Protein AF-A0A0K2YF51-F1 (afdb_monomer)

Structure (mmCIF, N/CA/C/O backbone):
data_AF-A0A0K2YF51-F1
#
_entry.id   AF-A0A0K2YF51-F1
#
loop_
_atom_site.group_PDB
_atom_site.id
_atom_site.type_symbol
_atom_site.label_atom_id
_atom_site.label_alt_id
_atom_site.label_comp_id
_atom_site.label_asym_id
_atom_site.label_entity_id
_atom_site.label_seq_id
_atom_site.pdbx_PDB_ins_code
_atom_site.Cartn_x
_atom_site.Cartn_y
_atom_site.Cartn_z
_atom_site.occupancy
_atom_site.B_iso_or_equiv
_atom_site.auth_seq_id
_atom_site.auth_comp_id
_atom_site.auth_asym_id
_atom_site.auth_atom_id
_atom_site.pdbx_PDB_model_num
ATOM 1 N N . MET A 1 1 ? -9.826 -0.768 -0.606 1.00 80.94 1 MET A N 1
ATOM 2 C CA . MET A 1 1 ? -9.644 0.235 -1.679 1.00 80.94 1 MET A CA 1
ATOM 3 C C . MET A 1 1 ? -8.665 -0.303 -2.716 1.00 80.94 1 MET A C 1
ATOM 5 O O . MET A 1 1 ? -7.672 -0.898 -2.317 1.00 80.94 1 MET A O 1
ATOM 9 N N . LYS A 1 2 ? -8.928 -0.135 -4.020 1.00 75.88 2 LYS A N 1
ATOM 10 C CA . LYS A 1 2 ? -8.015 -0.576 -5.091 1.00 75.88 2 LYS A CA 1
ATOM 11 C C . LYS A 1 2 ? -7.390 0.637 -5.778 1.00 75.88 2 LYS A C 1
ATOM 13 O O . LYS A 1 2 ? -8.117 1.506 -6.241 1.00 75.88 2 LYS A O 1
ATOM 18 N N . LEU A 1 3 ? -6.064 0.663 -5.849 1.00 76.50 3 LEU A N 1
ATOM 19 C CA . LEU A 1 3 ? -5.266 1.708 -6.479 1.00 76.50 3 LEU A CA 1
ATOM 20 C C . LEU A 1 3 ? -4.456 1.104 -7.631 1.00 76.50 3 LEU A C 1
ATOM 22 O O . LEU A 1 3 ? -3.898 0.014 -7.500 1.00 76.50 3 LEU A O 1
ATOM 26 N N . ARG A 1 4 ? -4.389 1.803 -8.767 1.00 76.62 4 ARG A N 1
ATOM 27 C CA . ARG A 1 4 ? -3.596 1.373 -9.929 1.00 76.62 4 ARG A CA 1
ATOM 28 C C . ARG A 1 4 ? -2.306 2.169 -9.994 1.00 76.62 4 ARG A C 1
ATOM 30 O O . ARG A 1 4 ? -2.360 3.388 -10.117 1.00 76.62 4 ARG A O 1
ATOM 37 N N . PHE A 1 5 ? -1.161 1.492 -9.960 1.00 73.62 5 PHE A N 1
ATOM 38 C CA . PHE A 1 5 ? 0.133 2.161 -9.838 1.00 73.62 5 PHE A CA 1
ATOM 39 C C . PHE A 1 5 ? 0.422 3.117 -11.000 1.00 73.62 5 PHE A C 1
ATOM 41 O O . PHE A 1 5 ? 0.789 4.261 -10.762 1.00 73.62 5 PHE A O 1
ATOM 48 N N . ASN A 1 6 ? 0.126 2.709 -12.237 1.00 66.69 6 ASN A N 1
ATOM 49 C CA . ASN A 1 6 ? 0.286 3.566 -13.418 1.00 66.69 6 ASN A CA 1
ATOM 50 C C . ASN A 1 6 ? -0.578 4.848 -13.375 1.00 66.69 6 ASN A C 1
ATOM 52 O O . ASN A 1 6 ? -0.274 5.824 -14.044 1.00 66.69 6 ASN A O 1
ATOM 56 N N . GLN A 1 7 ? -1.660 4.874 -12.587 1.00 66.12 7 GLN A N 1
ATOM 57 C CA . GLN A 1 7 ? -2.448 6.095 -12.379 1.00 66.12 7 GLN A CA 1
ATOM 58 C C . GLN A 1 7 ? -1.861 6.958 -11.254 1.00 66.12 7 GLN A C 1
ATOM 60 O O . GLN A 1 7 ? -1.898 8.182 -11.341 1.00 66.12 7 GLN A O 1
ATOM 65 N N . LEU A 1 8 ? -1.280 6.327 -10.226 1.00 66.06 8 LEU A N 1
ATOM 66 C CA . LEU A 1 8 ? -0.598 6.997 -9.111 1.00 66.06 8 LEU A CA 1
ATOM 67 C C . LEU A 1 8 ? 0.690 7.697 -9.550 1.00 66.06 8 LEU A C 1
ATOM 69 O O . LEU A 1 8 ? 0.977 8.790 -9.066 1.00 66.06 8 LEU A O 1
ATOM 73 N N . SER A 1 9 ? 1.432 7.095 -10.480 1.00 62.66 9 SER A N 1
ATOM 74 C CA . SE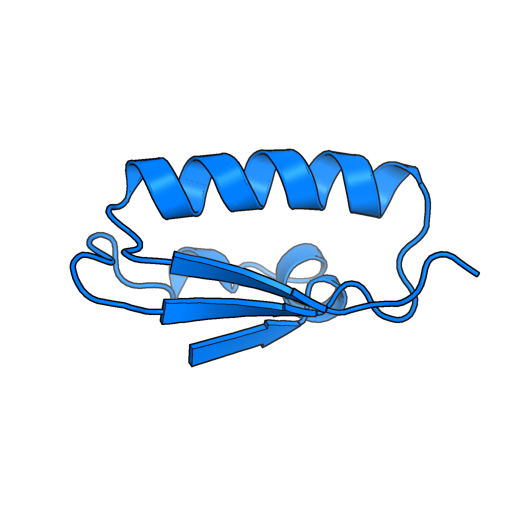R A 1 9 ? 2.689 7.636 -11.000 1.00 62.66 9 SER A CA 1
ATOM 75 C C . SER A 1 9 ? 2.500 8.811 -11.964 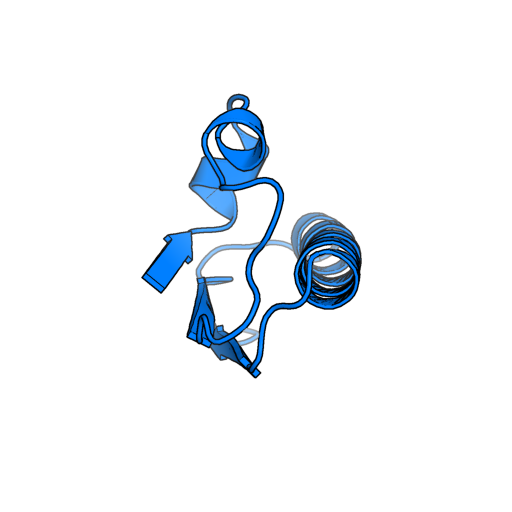1.00 62.66 9 SER A C 1
ATOM 77 O O . SER A 1 9 ? 3.423 9.604 -12.132 1.00 62.66 9 SER A O 1
ATOM 79 N N . GLN A 1 10 ? 1.325 8.950 -12.589 1.00 57.75 10 GLN A N 1
ATOM 80 C CA . GLN A 1 10 ? 1.127 9.917 -13.670 1.00 57.75 10 GLN A CA 1
ATOM 81 C C . GLN A 1 10 ? 0.696 11.312 -13.198 1.00 57.75 10 GLN A C 1
ATOM 83 O O . GLN A 1 10 ? 1.139 12.286 -13.797 1.00 57.75 10 GLN A O 1
ATOM 88 N N . THR A 1 11 ? -0.078 11.466 -12.115 1.00 46.84 11 THR A N 1
ATOM 89 C CA . THR A 1 11 ? -0.521 12.806 -11.661 1.00 46.84 11 THR A CA 1
ATOM 90 C C . THR A 1 11 ? -1.106 12.805 -10.246 1.00 46.84 11 THR A C 1
ATOM 92 O O . THR A 1 11 ? -2.296 12.572 -10.087 1.00 46.84 11 THR A O 1
ATOM 95 N N . ARG A 1 12 ? -0.304 13.106 -9.213 1.00 54.12 12 ARG A N 1
ATOM 96 C CA . ARG A 1 12 ? -0.748 13.506 -7.851 1.00 54.12 12 ARG A CA 1
ATOM 97 C C . ARG A 1 12 ? -1.896 12.727 -7.142 1.00 54.12 12 ARG A C 1
ATOM 99 O O . ARG A 1 12 ? -2.462 13.308 -6.217 1.00 54.12 12 ARG A O 1
ATOM 106 N N . PRO A 1 13 ? -2.249 11.448 -7.378 1.00 60.03 13 PRO A N 1
ATOM 107 C CA . PRO A 1 13 ? -3.429 10.899 -6.704 1.00 60.03 13 PRO A CA 1
ATOM 108 C C . PRO A 1 13 ? -3.107 10.469 -5.267 1.00 60.03 13 PRO A C 1
ATOM 110 O O . PRO A 1 13 ? -4.009 10.226 -4.475 1.00 60.03 13 PRO A O 1
ATOM 113 N N . LEU A 1 14 ? -1.821 10.439 -4.883 1.00 61.25 14 LEU A N 1
ATOM 114 C CA . LEU A 1 14 ? -1.416 10.271 -3.485 1.00 61.25 14 LEU A CA 1
ATOM 115 C C . LEU A 1 14 ? -1.904 11.402 -2.576 1.00 61.25 14 LEU A C 1
ATOM 117 O O . LEU A 1 14 ? -2.095 11.171 -1.385 1.00 61.25 14 LEU A O 1
ATOM 121 N N . ALA A 1 15 ? -2.082 12.610 -3.123 1.00 63.16 15 ALA A N 1
ATOM 122 C CA . ALA A 1 15 ? -2.601 13.747 -2.369 1.00 63.16 15 ALA A CA 1
ATOM 123 C C . ALA A 1 15 ? -4.107 13.616 -2.086 1.00 63.16 15 ALA A C 1
ATOM 125 O O . ALA A 1 15 ? -4.606 14.248 -1.162 1.00 63.16 15 ALA A O 1
ATOM 126 N N . GLU A 1 16 ? -4.819 12.793 -2.861 1.00 70.44 16 GLU A N 1
ATOM 127 C CA . GLU A 1 16 ? -6.238 12.492 -2.646 1.00 70.44 16 GLU A CA 1
ATOM 128 C C . GLU A 1 16 ? -6.446 11.343 -1.653 1.00 70.44 16 GLU A C 1
ATOM 130 O O . GLU A 1 16 ? -7.566 11.108 -1.197 1.00 70.44 16 GLU A O 1
ATOM 135 N N . LEU A 1 17 ? -5.379 10.618 -1.298 1.00 76.00 17 LEU A N 1
ATOM 136 C CA . LEU A 1 17 ? -5.466 9.586 -0.278 1.00 76.00 17 LEU A CA 1
ATOM 137 C C . LEU A 1 17 ? -5.587 10.225 1.108 1.00 76.00 17 LEU A C 1
ATOM 139 O O . LEU A 1 17 ? -4.861 11.178 1.407 1.00 76.00 17 LEU A O 1
ATOM 143 N N . PRO A 1 18 ? -6.434 9.661 1.988 1.00 82.38 18 PRO A N 1
ATOM 144 C CA . PRO A 1 18 ? -6.447 10.032 3.392 1.00 82.38 18 PRO A CA 1
ATOM 145 C C . PRO A 1 18 ? -5.036 9.998 3.993 1.00 82.38 18 PRO A C 1
ATOM 147 O O . PRO A 1 18 ? -4.223 9.125 3.668 1.00 82.38 18 PRO A O 1
ATOM 150 N N . ALA A 1 19 ? -4.755 10.952 4.880 1.00 83.06 19 ALA A N 1
ATOM 151 C CA . ALA A 1 19 ? -3.502 10.974 5.632 1.00 83.06 19 ALA A CA 1
ATOM 152 C C . ALA A 1 19 ? -3.403 9.780 6.599 1.00 83.06 19 ALA A C 1
ATOM 154 O O . ALA A 1 19 ? -2.313 9.255 6.802 1.00 83.06 19 ALA A O 1
ATOM 155 N N . ASP A 1 20 ? -4.543 9.342 7.141 1.00 88.25 20 ASP A N 1
ATOM 156 C CA . ASP A 1 20 ? -4.673 8.160 7.991 1.00 88.25 20 ASP A CA 1
ATOM 157 C C . ASP A 1 20 ? -5.415 7.049 7.237 1.00 88.25 20 ASP A C 1
ATOM 159 O O . ASP A 1 20 ? -6.546 7.221 6.777 1.00 88.25 20 ASP A O 1
ATOM 163 N N . LEU A 1 21 ? -4.752 5.906 7.102 1.00 88.50 21 LEU A N 1
ATOM 164 C CA . LEU A 1 21 ? -5.233 4.707 6.424 1.00 88.50 21 LEU A CA 1
ATOM 165 C C . LEU A 1 21 ? -5.496 3.562 7.411 1.00 88.50 21 LEU A C 1
ATOM 167 O O . LEU A 1 21 ? -5.697 2.419 6.989 1.00 88.50 21 LEU A O 1
ATOM 171 N N . THR A 1 22 ? -5.551 3.851 8.713 1.00 89.75 22 THR A N 1
ATOM 172 C CA . THR A 1 22 ? -5.865 2.875 9.761 1.00 89.75 22 THR A CA 1
ATOM 173 C C . THR A 1 22 ? -7.129 2.088 9.418 1.00 89.75 22 THR A C 1
ATOM 175 O O . THR A 1 22 ? -8.159 2.635 9.020 1.00 89.75 22 THR A O 1
ATOM 178 N N . GLY A 1 23 ? -7.037 0.758 9.495 1.00 87.94 23 GLY A N 1
ATOM 179 C CA . GLY A 1 23 ? -8.144 -0.153 9.181 1.00 87.94 23 GLY A CA 1
ATOM 180 C C . GLY A 1 23 ? -8.428 -0.354 7.686 1.00 87.94 23 GLY A C 1
ATOM 181 O O . GLY A 1 23 ? -9.268 -1.183 7.336 1.00 87.94 23 GLY A O 1
ATOM 182 N N . HIS A 1 24 ? -7.725 0.338 6.784 1.00 88.56 24 HIS A N 1
ATOM 183 C CA . HIS A 1 24 ? -7.956 0.212 5.348 1.00 88.56 24 HIS A CA 1
ATOM 184 C C . HIS A 1 24 ? -7.105 -0.904 4.738 1.00 88.56 24 HIS A C 1
ATOM 186 O O . HIS A 1 24 ? -5.881 -0.934 4.865 1.00 88.56 24 HIS A O 1
ATOM 192 N N . ALA A 1 25 ? -7.759 -1.805 4.003 1.00 88.88 25 ALA A N 1
ATOM 193 C CA . ALA A 1 25 ? -7.081 -2.733 3.104 1.00 88.88 25 ALA A CA 1
ATOM 194 C C . ALA A 1 25 ? -6.887 -2.072 1.732 1.00 88.88 25 ALA A C 1
ATOM 196 O O . ALA A 1 25 ? -7.864 -1.686 1.076 1.00 88.88 25 ALA A O 1
ATOM 197 N N . ILE A 1 26 ? -5.639 -1.958 1.283 1.00 87.88 26 ILE A N 1
ATOM 198 C CA . ILE A 1 26 ? -5.262 -1.344 0.010 1.00 87.88 26 ILE A CA 1
ATOM 199 C C . ILE A 1 26 ? -4.764 -2.415 -0.950 1.00 87.88 26 ILE A C 1
ATOM 201 O O . ILE A 1 26 ? -4.007 -3.306 -0.587 1.00 87.88 26 ILE A O 1
ATOM 205 N N . THR A 1 27 ? -5.205 -2.343 -2.196 1.00 88.62 27 THR A N 1
ATOM 206 C CA . THR A 1 27 ? -4.706 -3.186 -3.279 1.00 88.62 27 THR A CA 1
ATOM 207 C C . THR A 1 27 ? -3.917 -2.322 -4.248 1.00 88.62 27 THR A C 1
ATOM 209 O O . THR A 1 27 ? -4.496 -1.405 -4.824 1.00 88.62 27 THR A O 1
ATOM 212 N N . LEU A 1 28 ? -2.627 -2.605 -4.414 1.00 86.38 28 LEU A N 1
ATOM 213 C CA . LEU A 1 28 ? -1.759 -1.998 -5.419 1.00 86.38 28 LEU A CA 1
ATOM 214 C C . LEU A 1 28 ? -1.752 -2.890 -6.659 1.00 86.38 28 LEU A C 1
ATOM 216 O O . LEU A 1 28 ? -1.337 -4.048 -6.610 1.00 86.38 28 LEU A O 1
ATOM 220 N N . ASP A 1 29 ? -2.251 -2.355 -7.767 1.00 84.81 29 ASP A N 1
ATOM 221 C CA . ASP A 1 29 ? -2.223 -3.019 -9.065 1.00 84.81 29 ASP A CA 1
ATOM 222 C C . ASP A 1 29 ? -0.969 -2.588 -9.844 1.00 84.81 29 ASP A C 1
ATOM 224 O O . ASP A 1 29 ? -0.859 -1.427 -10.248 1.00 84.81 29 ASP A O 1
ATOM 228 N N . LEU A 1 30 ? -0.027 -3.522 -9.997 1.00 83.00 30 LEU A N 1
ATOM 229 C CA . LEU A 1 30 ? 1.241 -3.409 -10.726 1.00 83.00 30 LEU A CA 1
ATOM 230 C C . LEU A 1 30 ? 1.165 -4.066 -12.114 1.00 83.00 30 LEU A C 1
ATOM 232 O O . LEU A 1 30 ? 2.182 -4.421 -12.710 1.00 83.00 30 LEU A O 1
ATOM 236 N N . SER A 1 31 ? -0.037 -4.290 -12.644 1.00 82.44 31 SER A N 1
ATOM 237 C CA . SER A 1 31 ? -0.170 -4.773 -14.017 1.00 82.44 31 SER A CA 1
ATOM 238 C C . SER A 1 31 ? 0.403 -3.724 -14.974 1.00 82.44 31 SER A C 1
ATOM 240 O O . SER A 1 31 ? 0.112 -2.536 -14.841 1.00 82.44 31 SER A O 1
ATOM 242 N N . HIS A 1 32 ?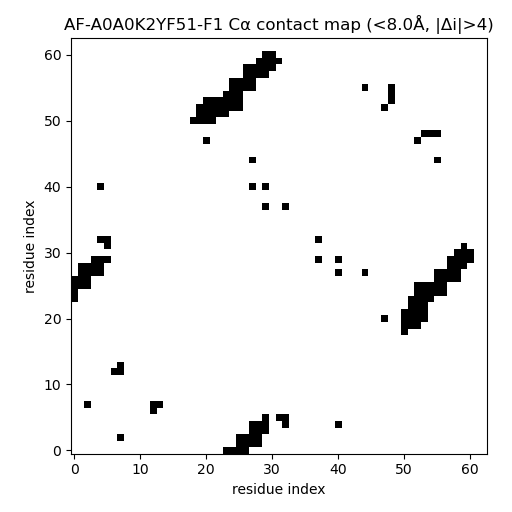 1.199 -4.169 -15.949 1.00 80.38 32 HIS A N 1
ATOM 243 C CA . HIS A 1 32 ? 1.867 -3.305 -16.933 1.00 80.38 32 HIS A CA 1
ATOM 244 C C . HIS A 1 32 ? 2.919 -2.335 -16.361 1.00 80.38 32 HIS A C 1
ATOM 246 O O . HIS A 1 32 ? 3.194 -1.316 -16.988 1.00 80.38 32 HIS A O 1
ATOM 252 N N . THR A 1 33 ? 3.529 -2.645 -15.210 1.00 76.38 33 THR A N 1
ATOM 253 C CA . THR A 1 33 ? 4.659 -1.864 -14.676 1.00 76.38 33 THR A CA 1
ATOM 254 C C . THR A 1 33 ? 6.013 -2.476 -15.034 1.00 76.38 33 THR A C 1
ATOM 256 O O . THR A 1 33 ? 6.194 -3.692 -14.887 1.00 76.38 33 THR A O 1
ATOM 259 N N . ASP A 1 34 ? 6.969 -1.634 -15.427 1.00 81.38 34 ASP A N 1
ATOM 260 C CA . ASP A 1 34 ? 8.380 -1.995 -15.623 1.00 81.38 34 ASP A CA 1
ATOM 261 C C . ASP A 1 34 ? 9.160 -2.126 -14.290 1.00 81.38 34 ASP A C 1
ATOM 263 O O . ASP A 1 34 ? 8.594 -2.013 -13.199 1.00 81.38 34 ASP A O 1
ATOM 267 N N . ALA A 1 35 ? 10.460 -2.432 -14.364 1.00 78.56 35 ALA A N 1
ATOM 268 C CA . ALA A 1 35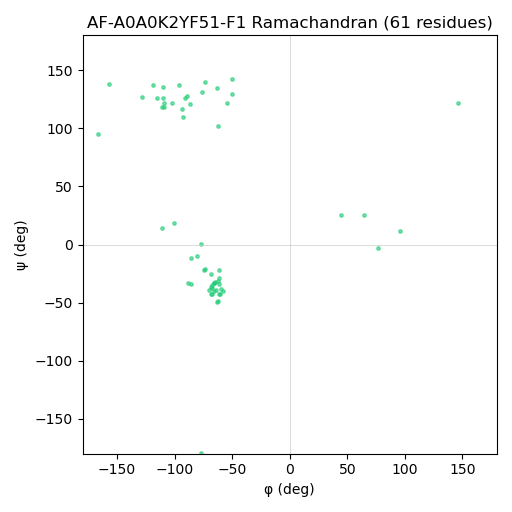 ? 11.304 -2.655 -13.187 1.00 78.56 35 ALA A CA 1
ATOM 269 C C . ALA A 1 35 ? 11.472 -1.402 -12.306 1.00 78.56 35 ALA A C 1
ATOM 271 O O . ALA A 1 35 ? 11.417 -1.516 -11.079 1.00 78.56 35 ALA A O 1
ATOM 272 N N . ASP A 1 36 ? 11.607 -0.220 -12.907 1.00 76.88 36 ASP A N 1
ATOM 273 C CA . ASP A 1 36 ? 11.757 1.044 -12.178 1.00 76.88 36 ASP A CA 1
ATOM 274 C C . ASP A 1 36 ? 10.444 1.418 -11.478 1.00 76.88 36 ASP A C 1
ATOM 276 O O . ASP A 1 36 ? 10.418 1.817 -10.310 1.00 76.88 36 ASP A O 1
ATOM 280 N N . GLN A 1 37 ? 9.317 1.179 -12.148 1.00 78.44 37 GLN A N 1
ATOM 281 C CA . GLN A 1 37 ? 7.984 1.350 -11.581 1.00 78.44 37 GLN A CA 1
ATOM 282 C C . GLN A 1 37 ? 7.708 0.380 -10.425 1.00 78.44 37 GLN A C 1
ATOM 284 O O . GLN A 1 37 ? 7.024 0.744 -9.469 1.00 78.44 37 GLN A O 1
ATOM 289 N N . ARG A 1 38 ? 8.270 -0.835 -10.445 1.00 78.44 38 ARG A N 1
ATOM 290 C CA . ARG A 1 38 ? 8.178 -1.770 -9.307 1.00 78.44 38 ARG A CA 1
ATOM 291 C C . ARG A 1 38 ? 8.970 -1.292 -8.088 1.00 78.44 38 ARG A C 1
ATOM 293 O O . ARG A 1 38 ? 8.506 -1.483 -6.960 1.00 78.44 38 ARG A O 1
ATOM 300 N N . ALA A 1 39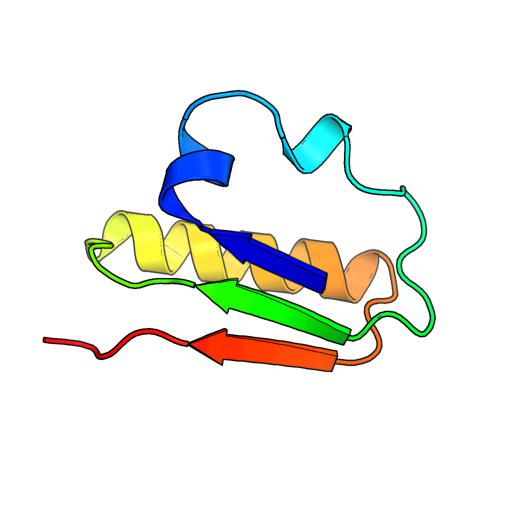 ? 10.129 -0.665 -8.287 1.00 81.44 39 ALA A N 1
ATOM 301 C CA . ALA A 1 39 ? 10.888 -0.065 -7.190 1.00 81.44 39 ALA A CA 1
ATOM 302 C C . ALA A 1 39 ? 10.079 1.066 -6.534 1.00 81.44 39 ALA A C 1
ATOM 304 O O . ALA A 1 39 ? 9.825 1.029 -5.331 1.00 81.44 39 ALA A O 1
ATOM 305 N N . ALA A 1 40 ? 9.538 1.977 -7.346 1.00 82.00 40 ALA A N 1
ATOM 306 C CA . ALA A 1 40 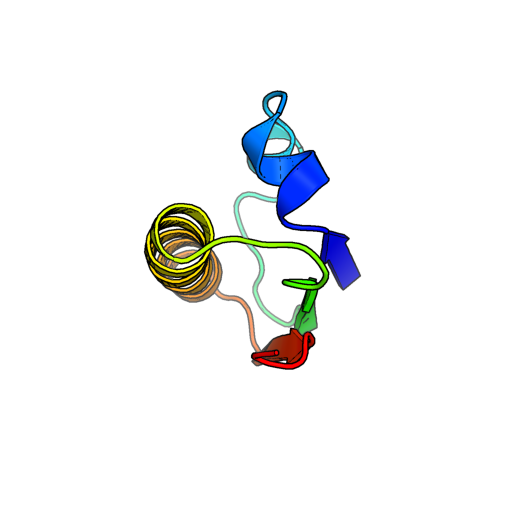? 8.671 3.052 -6.872 1.00 82.00 40 ALA A CA 1
ATOM 307 C C . ALA A 1 40 ? 7.375 2.536 -6.205 1.00 82.00 40 ALA A C 1
ATOM 309 O O . ALA A 1 40 ? 6.901 3.111 -5.226 1.00 82.00 40 ALA A O 1
ATOM 310 N N . ALA A 1 41 ? 6.814 1.416 -6.672 1.00 82.81 41 ALA A N 1
ATOM 311 C CA . ALA A 1 41 ? 5.676 0.766 -6.022 1.00 82.81 41 ALA A CA 1
ATOM 312 C C . ALA A 1 41 ? 6.004 0.208 -4.635 1.00 82.81 41 ALA A C 1
ATOM 314 O O . ALA A 1 41 ? 5.144 0.200 -3.754 1.00 82.81 41 ALA A O 1
ATOM 315 N N . THR A 1 42 ? 7.238 -0.252 -4.439 1.00 84.62 42 THR A N 1
ATOM 316 C CA . THR A 1 42 ? 7.708 -0.738 -3.139 1.00 84.62 42 THR A CA 1
ATOM 317 C C . THR A 1 42 ? 7.819 0.411 -2.143 1.00 84.62 42 THR A C 1
ATOM 319 O O . THR A 1 42 ? 7.369 0.277 -1.006 1.00 84.62 42 THR A O 1
ATOM 322 N N . ASP A 1 43 ? 8.351 1.555 -2.575 1.00 86.81 43 ASP A N 1
ATOM 323 C CA . ASP A 1 43 ? 8.430 2.752 -1.734 1.00 86.81 43 ASP A CA 1
ATOM 324 C C . ASP A 1 43 ? 7.039 3.298 -1.399 1.00 86.81 43 ASP A C 1
ATOM 326 O O . ASP A 1 43 ? 6.755 3.601 -0.241 1.00 86.81 43 ASP A O 1
ATOM 330 N N . LEU A 1 44 ? 6.122 3.289 -2.369 1.00 84.75 44 LEU A N 1
ATOM 331 C CA . LEU 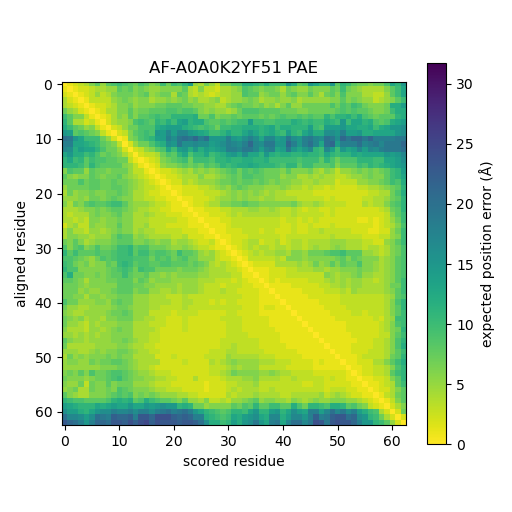A 1 44 ? 4.728 3.634 -2.122 1.00 84.75 44 LEU A CA 1
ATOM 332 C C . LEU A 1 44 ? 4.058 2.683 -1.119 1.00 84.75 44 LEU A C 1
ATOM 334 O O . 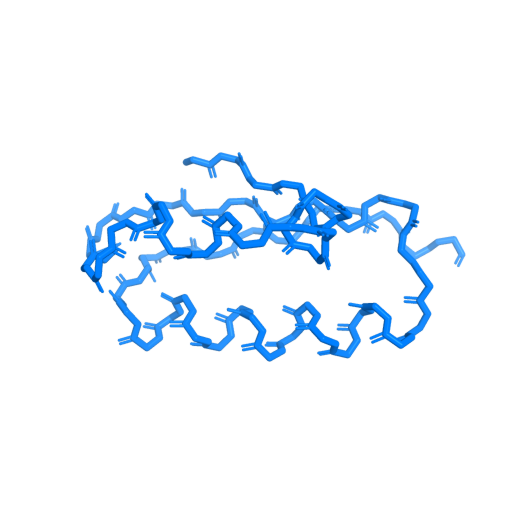LEU A 1 44 ? 3.321 3.120 -0.240 1.00 84.75 44 LEU A O 1
ATOM 338 N N . ALA A 1 45 ? 4.292 1.374 -1.226 1.00 86.94 45 ALA A N 1
ATOM 339 C CA . ALA A 1 45 ? 3.737 0.420 -0.273 1.00 86.94 45 ALA A CA 1
ATOM 340 C C . ALA A 1 45 ? 4.214 0.710 1.161 1.00 86.94 45 ALA A C 1
ATOM 342 O O . ALA A 1 45 ? 3.411 0.619 2.088 1.00 86.94 45 ALA A O 1
ATOM 343 N N . ARG A 1 46 ? 5.481 1.110 1.347 1.00 88.56 46 ARG A N 1
ATOM 344 C CA . ARG A 1 46 ? 5.996 1.537 2.659 1.00 88.56 46 ARG A CA 1
ATOM 345 C C . ARG A 1 46 ? 5.267 2.769 3.177 1.00 88.56 46 ARG A C 1
ATOM 347 O O . ARG A 1 46 ? 4.769 2.738 4.293 1.00 88.56 46 ARG A O 1
ATOM 354 N N . GLU A 1 47 ? 5.113 3.795 2.347 1.00 88.62 47 GLU A N 1
ATOM 355 C CA . GLU A 1 47 ? 4.399 5.015 2.733 1.00 88.62 47 GLU A CA 1
ATOM 356 C C . GLU A 1 47 ? 2.950 4.731 3.168 1.00 88.62 47 GLU A C 1
ATOM 358 O O . GLU A 1 47 ? 2.459 5.289 4.148 1.00 88.62 47 GLU A O 1
ATOM 363 N N . LEU A 1 48 ? 2.253 3.830 2.473 1.00 88.88 48 LEU A N 1
ATOM 364 C CA . LEU A 1 48 ? 0.888 3.446 2.838 1.00 88.88 48 LEU A CA 1
ATOM 365 C C . LEU A 1 48 ? 0.832 2.686 4.174 1.00 88.88 48 LEU A C 1
ATOM 367 O O . LEU A 1 48 ? -0.129 2.863 4.925 1.00 88.88 48 LEU A O 1
ATOM 371 N N . LEU A 1 49 ? 1.841 1.864 4.482 1.00 88.88 49 LEU A N 1
ATOM 372 C CA . LEU A 1 49 ? 1.966 1.207 5.790 1.00 88.88 49 LEU A CA 1
ATOM 373 C C . LEU A 1 49 ? 2.255 2.219 6.899 1.00 88.88 49 LEU A C 1
ATOM 375 O O . LEU A 1 49 ? 1.620 2.144 7.947 1.00 88.88 49 LEU A O 1
ATOM 379 N N . ASP A 1 50 ? 3.143 3.184 6.656 1.00 90.44 50 ASP A N 1
ATOM 380 C CA . ASP A 1 50 ? 3.476 4.243 7.618 1.00 90.44 50 ASP A CA 1
ATOM 381 C C . ASP A 1 50 ? 2.258 5.118 7.947 1.00 90.44 50 ASP A C 1
ATOM 383 O O . ASP A 1 50 ? 2.091 5.576 9.076 1.00 90.44 50 ASP A O 1
ATOM 387 N N . ARG A 1 51 ? 1.350 5.288 6.981 1.00 89.50 51 ARG A N 1
ATOM 388 C CA . ARG A 1 51 ? 0.043 5.939 7.162 1.00 89.50 51 ARG A CA 1
ATOM 389 C C . ARG A 1 51 ? -1.003 5.056 7.860 1.00 89.50 51 ARG A C 1
ATOM 391 O O . ARG A 1 51 ? -2.141 5.484 8.018 1.00 89.50 51 ARG A O 1
ATOM 398 N N . GLY A 1 52 ? -0.669 3.826 8.247 1.00 90.88 52 GLY A N 1
ATOM 399 C CA . GLY A 1 52 ? -1.539 2.939 9.025 1.00 90.88 52 GLY A CA 1
ATOM 400 C C . GLY A 1 52 ? -2.352 1.924 8.218 1.00 90.88 52 GLY A C 1
ATOM 401 O O . GLY A 1 52 ? -3.247 1.293 8.782 1.00 90.88 52 GLY A O 1
ATOM 402 N N . ALA A 1 53 ? -2.082 1.720 6.922 1.00 91.06 53 ALA A N 1
ATOM 403 C CA . ALA A 1 53 ? -2.821 0.728 6.137 1.00 91.06 53 ALA A CA 1
ATOM 404 C C . ALA A 1 53 ? -2.773 -0.660 6.802 1.00 91.06 53 ALA A C 1
ATOM 406 O O . ALA A 1 53 ? -1.710 -1.250 6.989 1.00 91.06 53 ALA A O 1
ATOM 407 N N . ALA A 1 54 ? -3.943 -1.218 7.116 1.00 90.56 54 ALA A N 1
ATOM 408 C CA . ALA A 1 54 ? -4.051 -2.493 7.826 1.00 90.56 54 ALA A CA 1
ATOM 409 C C . ALA A 1 54 ? -3.579 -3.688 6.981 1.00 90.56 54 ALA A C 1
ATOM 411 O O . ALA A 1 54 ? -3.198 -4.731 7.512 1.00 90.56 54 ALA A O 1
ATOM 412 N N . ARG A 1 55 ? -3.645 -3.562 5.651 1.00 88.00 55 ARG A N 1
ATOM 413 C CA . ARG A 1 55 ? -3.192 -4.590 4.712 1.00 88.00 55 ARG A CA 1
ATOM 414 C C . ARG A 1 55 ? -2.870 -3.974 3.362 1.00 88.00 55 ARG A C 1
ATOM 416 O O . ARG A 1 55 ? -3.679 -3.215 2.834 1.00 88.00 55 ARG A O 1
ATOM 423 N N . ILE A 1 56 ? -1.769 -4.408 2.756 1.00 87.94 56 ILE A N 1
ATOM 424 C CA . ILE A 1 56 ? -1.455 -4.118 1.356 1.00 87.94 56 ILE A CA 1
ATOM 425 C C . ILE A 1 56 ? -1.441 -5.423 0.566 1.00 87.94 56 ILE A C 1
ATOM 427 O O . ILE A 1 56 ? -0.770 -6.384 0.930 1.00 87.94 56 ILE A O 1
ATOM 431 N N . VAL A 1 57 ? -2.221 -5.466 -0.509 1.00 88.12 57 VAL A N 1
ATOM 432 C CA . VAL A 1 57 ? -2.256 -6.570 -1.470 1.00 88.12 57 VAL A CA 1
ATOM 433 C C . VAL A 1 57 ? -1.617 -6.082 -2.755 1.00 88.12 57 VAL A C 1
ATOM 435 O O . VAL A 1 57 ? -2.118 -5.149 -3.374 1.00 88.12 57 VAL A O 1
ATOM 438 N N . ILE A 1 58 ? -0.523 -6.712 -3.161 1.00 83.88 58 ILE A N 1
ATOM 439 C CA . ILE A 1 58 ? 0.107 -6.440 -4.449 1.00 83.88 58 ILE A CA 1
ATOM 440 C C . ILE A 1 58 ? -0.492 -7.406 -5.467 1.00 83.88 58 ILE A C 1
ATOM 442 O O . ILE A 1 58 ? -0.526 -8.616 -5.250 1.00 83.88 58 ILE A O 1
ATOM 446 N N . SER A 1 59 ? -1.003 -6.860 -6.561 1.00 81.62 59 SER A N 1
ATOM 447 C CA . SER A 1 59 ? -1.643 -7.605 -7.643 1.00 81.62 59 SER A CA 1
ATOM 448 C C . SER A 1 59 ? -1.014 -7.188 -8.962 1.00 81.62 59 SER A C 1
ATOM 450 O O . SER A 1 59 ? -0.919 -6.005 -9.243 1.00 81.62 59 SER A O 1
ATOM 452 N N . GLY A 1 60 ? -0.552 -8.147 -9.753 1.00 70.69 60 GLY A N 1
ATOM 453 C CA . GLY A 1 60 ? 0.188 -7.888 -10.985 1.00 70.69 60 GLY A CA 1
ATOM 454 C C . GLY A 1 60 ? 1.219 -8.987 -11.175 1.00 70.69 60 GLY A C 1
ATOM 455 O O . GLY A 1 60 ? 2.029 -9.239 -10.286 1.00 70.69 60 GLY A O 1
ATOM 456 N N . SER A 1 61 ? 1.140 -9.696 -12.297 1.00 53.34 61 SER A N 1
ATOM 457 C CA . SER A 1 61 ? 2.110 -10.742 -12.606 1.00 53.34 61 SER A CA 1
ATOM 458 C C . SER A 1 61 ? 3.404 -10.084 -13.055 1.00 53.34 61 SER A C 1
ATOM 460 O O . SER A 1 61 ? 3.385 -9.228 -13.943 1.00 53.34 61 SER A O 1
ATOM 462 N N . ALA A 1 62 ? 4.528 -10.515 -12.485 1.00 48.72 62 ALA A N 1
ATOM 463 C CA . ALA A 1 62 ? 5.790 -10.386 -13.186 1.00 48.72 62 ALA A CA 1
ATOM 464 C C . ALA A 1 62 ? 5.674 -11.239 -14.455 1.00 48.72 62 ALA A C 1
ATOM 466 O O . ALA A 1 62 ? 5.646 -12.464 -14.367 1.00 48.72 62 ALA A O 1
ATOM 467 N N . ALA A 1 63 ? 5.439 -10.590 -15.594 1.00 45.06 63 ALA A N 1
ATOM 468 C CA . ALA A 1 63 ? 5.805 -11.163 -16.881 1.00 45.06 63 ALA A CA 1
ATOM 469 C C . ALA A 1 63 ? 7.331 -11.129 -17.006 1.00 45.06 63 ALA A C 1
ATOM 471 O O . ALA A 1 63 ? 7.925 -10.156 -16.469 1.00 45.06 63 ALA A O 1
#

Sequence (63 aa):
MKLRFNQLSQTRPLAELPADLTGHAITLDLSHTDADQRAAATDLARELLDRGAARIVISGSAA

Foldseek 3Di:
DEDELVVVVPDPCVVVDDLAQAPAEYEYECAPPDPVSVVVVVVVVVSNVVSHNPHYHYHYDDD

pLDD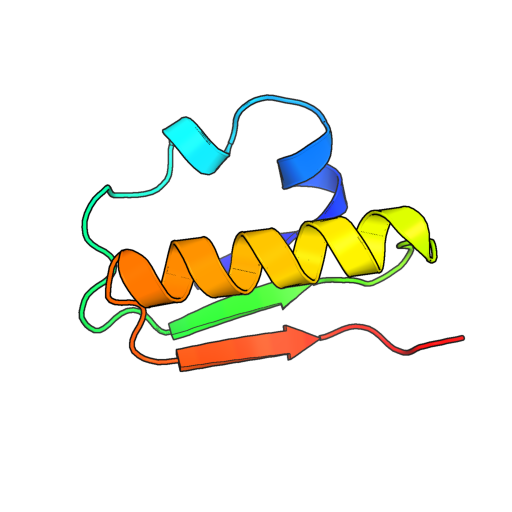T: mean 78.41, std 12.03, range [45.06, 91.06]

Solvent-accessible surface area (backbone atoms only — not comparable to full-atom values): 3692 Å² total; per-residue (Å²): 90,82,46,50,46,78,59,47,76,70,62,72,46,70,77,74,46,70,79,69,28,65,79,35,49,38,31,44,33,47,61,95,56,56,74,69,53,50,53,54,49,52,55,49,52,50,53,44,44,77,29,36,33,66,37,79,43,83,43,54,74,87,123

Mean predicted aligned error: 6.15 Å

Radius of gyration: 11.08 Å; Cα contacts (8 Å, |Δi|>4): 86; chains: 1; bounding box: 21×25×27 Å

Secondary structure (DSSP, 8-state):
-EEEHHHHTTS-GGGGS-S--BT-EEEEE-TT--HHHHHHHHHHHHHHHHTTBSEEEEE----

Nearest PDB structures (foldseek):
  2qez-assembly2_F  TM=7.399E-01  e=5.364E+00  Listeria monocytogenes serotype 4b str. F2365
  1zbd-assembly1_A  TM=6.096E-01  e=4.679E+00  Rattus norvegicus
  5ahw-assembly1_B  TM=5.810E-01  e=7.549E+00  Mycolicibacterium smegmatis MC2 155
  6vw9-assembly1_A-2  TM=5.071E-01  e=8.083E+00  Caenorhabditis elegans